Protein AF-A0A815P5Z2-F1 (afdb_monomer_lite)

Secondary structure (DSSP, 8-state):
--EEEEEEEE--BTTB--EEEEEEEEESSTTPPPEEEEEEESPPTT-S-EEEE-BSSPPPTT---GGGG-SB--TT------TTS-TTSS-TTEEEEE-

Organism: NCBI:txid392033

Sequence (99 aa):
MRTWVARADLHADSSSLPAGTLIFTQADFLGSPVRVTGTLINLIPNTKYHGFHVHMFGLPNGEWNCSKAGDHWNPYSTIHGDRYDSIERRHVGDLGNIW

pLDDT: mean 91.66, std 5.92, range [67.69, 98.0]

InterPro domains:
  IPR001424 Superoxide dismutase, copper/zinc binding domain [PF00080] (20-98)
  IPR024134 Superoxide dismutase (Cu/Zn) / superoxide dismutase copper chaperone [PTHR10003] (19-98)
  IPR036423 Superoxide dismutase-like, copper/zinc binding domain superfamily [G3DSA:2.60.40.200] (3-99)
  IPR036423 Superoxide dismutase-like, copper/zinc binding domain superfamily [SSF49329] (4-98)

Foldseek 3Di:
DDKDKDKDWACDDPVAHKTWMKIWIFDPDPPTDIDIDIDIPRDDPPDFDAWFFQAPDDAPVPRNPVPVSHHGQAPPPADDDAPPDDPRHHGPGGDHTDD

Radius of gyration: 14.54 Å; chains: 1; bounding box: 34×31×35 Å

Structure (mmCIF, N/CA/C/O backbone):
data_AF-A0A815P5Z2-F1
#
_entry.id   AF-A0A815P5Z2-F1
#
loop_
_atom_site.group_PDB
_atom_site.id
_atom_site.type_symbol
_atom_site.label_atom_id
_atom_site.label_alt_id
_atom_site.label_comp_id
_atom_site.label_asym_id
_atom_site.label_entity_id
_atom_site.label_seq_id
_atom_site.pdbx_PDB_ins_code
_atom_site.Cartn_x
_atom_site.Cartn_y
_atom_site.Cartn_z
_atom_site.occupancy
_atom_site.B_iso_or_equiv
_atom_site.auth_seq_id
_atom_site.auth_comp_id
_atom_site.auth_asym_id
_atom_site.auth_atom_id
_atom_site.pdbx_PDB_model_num
ATOM 1 N N . MET A 1 1 ? -14.232 -16.703 15.700 1.00 71.12 1 MET A N 1
ATOM 2 C CA . MET A 1 1 ? -14.059 -15.293 15.288 1.00 71.12 1 MET A CA 1
ATOM 3 C C . MET A 1 1 ? -13.814 -15.298 13.789 1.00 71.12 1 MET A C 1
ATOM 5 O O . MET A 1 1 ? -13.027 -16.128 13.349 1.00 71.12 1 MET A O 1
ATOM 9 N N . ARG A 1 2 ? -14.552 -14.508 13.001 1.00 87.06 2 ARG A N 1
ATOM 10 C CA . ARG A 1 2 ? -14.362 -14.458 11.542 1.00 87.06 2 ARG A CA 1
ATOM 11 C C . ARG A 1 2 ? -13.173 -13.549 11.214 1.00 87.06 2 ARG A C 1
ATOM 13 O O . ARG A 1 2 ? -12.831 -12.669 12.004 1.00 87.06 2 ARG A O 1
ATOM 20 N N . THR A 1 3 ? -12.540 -13.781 10.072 1.00 93.44 3 THR A N 1
ATOM 21 C C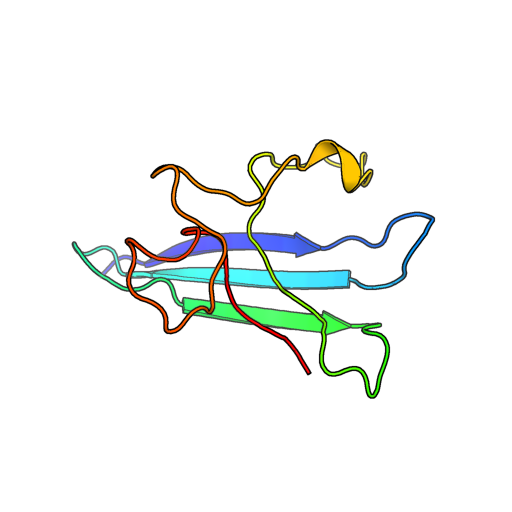A . THR A 1 3 ? -11.452 -12.948 9.555 1.00 93.44 3 THR A CA 1
ATOM 22 C C . THR A 1 3 ? -11.809 -12.549 8.137 1.00 93.44 3 THR A C 1
ATOM 24 O O . THR A 1 3 ? -12.052 -13.410 7.294 1.00 93.44 3 THR A O 1
ATOM 27 N N . TRP A 1 4 ? -11.852 -11.246 7.892 1.00 95.44 4 TRP A N 1
ATOM 28 C CA . TRP A 1 4 ? -11.975 -10.684 6.558 1.00 95.44 4 TRP A CA 1
ATOM 29 C C . TRP A 1 4 ? -10.622 -10.766 5.867 1.00 95.44 4 TRP A C 1
ATOM 31 O O . TRP A 1 4 ? -9.595 -10.461 6.476 1.00 95.44 4 TRP A O 1
ATOM 41 N N . VAL A 1 5 ? -10.629 -11.203 4.611 1.00 96.50 5 VAL A N 1
ATOM 42 C CA . VAL A 1 5 ? -9.423 -11.357 3.800 1.00 96.50 5 VAL A CA 1
ATOM 43 C C . VAL A 1 5 ? -9.647 -10.668 2.463 1.00 96.50 5 VAL A C 1
ATOM 45 O O . VAL A 1 5 ? -10.618 -10.966 1.771 1.00 96.50 5 VAL A O 1
ATOM 48 N N . ALA A 1 6 ? -8.734 -9.776 2.097 1.00 95.88 6 ALA A N 1
ATOM 49 C CA . ALA A 1 6 ? -8.635 -9.217 0.757 1.00 95.88 6 ALA A CA 1
ATOM 50 C C . ALA A 1 6 ? -7.244 -9.505 0.185 1.00 95.88 6 ALA A C 1
ATOM 52 O O . ALA A 1 6 ? -6.254 -9.557 0.915 1.00 95.88 6 ALA A O 1
ATOM 53 N N . ARG A 1 7 ? -7.173 -9.706 -1.130 1.00 95.62 7 ARG A N 1
ATOM 54 C CA . ARG A 1 7 ? -5.933 -9.955 -1.867 1.00 95.62 7 ARG A CA 1
ATOM 55 C C . ARG A 1 7 ? -5.740 -8.851 -2.896 1.00 95.62 7 ARG A C 1
ATOM 57 O O . ARG A 1 7 ? -6.690 -8.498 -3.586 1.00 95.62 7 ARG A O 1
ATOM 64 N N . ALA A 1 8 ? -4.516 -8.352 -3.001 1.00 93.69 8 ALA A N 1
ATOM 65 C CA . ALA A 1 8 ? -4.084 -7.462 -4.066 1.00 93.69 8 ALA A CA 1
ATOM 66 C C . ALA A 1 8 ? -2.926 -8.120 -4.816 1.00 93.69 8 ALA A C 1
ATOM 68 O O . ALA A 1 8 ? -1.918 -8.478 -4.207 1.00 93.69 8 ALA A O 1
ATOM 69 N N . ASP A 1 9 ? -3.078 -8.276 -6.126 1.00 92.38 9 ASP A N 1
ATOM 70 C CA . ASP A 1 9 ? -2.009 -8.716 -7.013 1.00 92.38 9 ASP A CA 1
ATOM 71 C C . ASP A 1 9 ? -1.434 -7.485 -7.720 1.00 92.38 9 ASP A C 1
ATOM 73 O O . ASP A 1 9 ? -2.156 -6.709 -8.345 1.00 92.38 9 ASP A O 1
ATOM 77 N N . LEU A 1 10 ? -0.133 -7.271 -7.542 1.00 91.75 10 LEU A N 1
ATOM 78 C CA . LEU A 1 10 ? 0.609 -6.158 -8.108 1.00 91.75 10 LEU A CA 1
ATOM 79 C C . LEU A 1 10 ? 1.264 -6.622 -9.400 1.00 91.75 10 LEU A C 1
ATOM 81 O O . LEU A 1 10 ? 2.031 -7.590 -9.409 1.00 91.75 10 LEU A O 1
ATOM 85 N N . HIS A 1 11 ? 0.976 -5.897 -10.472 1.00 89.88 11 HIS A N 1
ATOM 86 C CA . HIS A 1 11 ? 1.468 -6.189 -11.805 1.00 89.88 11 HIS A CA 1
ATOM 87 C C . HIS A 1 11 ? 2.411 -5.088 -12.272 1.00 89.88 11 HIS A C 1
ATOM 89 O O . HIS A 1 11 ? 2.108 -3.904 -12.143 1.00 89.88 11 HIS A O 1
ATOM 95 N N . ALA A 1 12 ? 3.530 -5.515 -12.847 1.00 88.12 12 ALA A N 1
ATOM 96 C CA . ALA A 1 12 ? 4.422 -4.657 -13.603 1.00 88.12 12 ALA A CA 1
ATOM 97 C C . ALA A 1 12 ? 3.689 -4.046 -14.809 1.00 88.12 12 ALA A C 1
ATOM 99 O O . ALA A 1 12 ? 2.823 -4.689 -15.413 1.00 88.12 12 ALA A O 1
ATOM 100 N N . ASP A 1 13 ? 4.081 -2.833 -15.186 1.00 83.88 13 ASP A N 1
ATOM 101 C CA . ASP A 1 13 ? 3.644 -2.192 -16.423 1.00 83.88 13 ASP A CA 1
ATOM 102 C C . ASP A 1 13 ? 4.798 -2.112 -17.434 1.00 83.88 13 ASP A C 1
ATOM 104 O O . ASP A 1 13 ? 5.886 -2.646 -17.223 1.00 83.88 13 ASP A O 1
ATOM 108 N N . SER A 1 14 ? 4.580 -1.462 -18.576 1.00 83.25 14 SER A N 1
ATOM 109 C CA . SER A 1 14 ? 5.623 -1.335 -19.603 1.00 83.25 14 SER A CA 1
ATOM 110 C C . SER A 1 14 ? 6.817 -0.468 -19.177 1.00 83.25 14 SER A C 1
ATOM 112 O O . SER A 1 14 ? 7.812 -0.422 -19.896 1.00 83.25 14 SER A O 1
ATOM 114 N N . SER A 1 15 ? 6.710 0.258 -18.062 1.00 83.56 15 SER A N 1
ATOM 115 C CA . SER A 1 15 ? 7.704 1.220 -17.581 1.00 83.56 15 SER A CA 1
ATOM 116 C C . SER A 1 15 ? 8.504 0.729 -16.372 1.00 83.56 15 SER A C 1
ATOM 118 O O . SER A 1 15 ? 9.580 1.262 -16.100 1.00 83.56 15 SER A O 1
ATOM 120 N N . SER A 1 16 ? 8.020 -0.289 -15.652 1.00 85.25 16 SER A N 1
ATOM 121 C CA . SER A 1 16 ? 8.664 -0.799 -14.441 1.00 85.25 16 SER A CA 1
ATOM 122 C C . SER A 1 16 ? 8.386 -2.287 -14.203 1.00 85.25 16 SER A C 1
ATOM 124 O O . SER A 1 16 ? 7.398 -2.833 -14.672 1.00 85.25 16 SER A O 1
ATOM 126 N N . LEU A 1 17 ? 9.282 -2.953 -13.468 1.00 90.44 17 LEU A N 1
ATOM 127 C CA . LE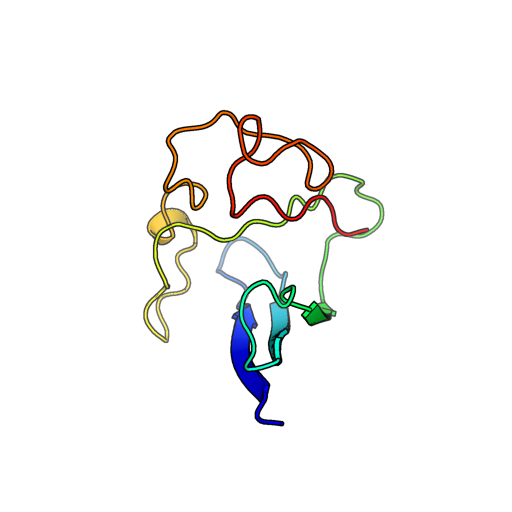U A 1 17 ? 9.234 -4.394 -13.183 1.00 90.44 17 LEU A CA 1
ATOM 128 C C . LEU A 1 17 ? 8.665 -4.836 -11.812 1.00 90.44 17 LEU A C 1
ATOM 130 O O . LEU A 1 17 ? 8.475 -6.051 -11.671 1.00 90.44 17 LEU A O 1
ATOM 134 N N . PRO A 1 18 ? 8.418 -3.965 -10.801 1.00 91.75 18 PRO A N 1
ATOM 135 C CA . PRO A 1 18 ? 7.846 -4.395 -9.527 1.00 91.75 18 PRO A CA 1
ATOM 136 C C . PRO A 1 18 ? 6.553 -5.194 -9.686 1.00 91.75 18 PRO A C 1
ATOM 138 O O . PRO A 1 18 ? 5.643 -4.804 -10.413 1.00 91.75 18 PRO A O 1
ATOM 141 N N . ALA A 1 19 ? 6.467 -6.310 -8.970 1.00 92.75 19 ALA A N 1
ATOM 142 C CA . ALA A 1 19 ? 5.289 -7.168 -8.953 1.00 92.75 19 ALA A CA 1
ATOM 143 C C . ALA A 1 19 ? 5.171 -7.883 -7.606 1.00 92.75 19 ALA A C 1
ATOM 145 O O . ALA A 1 19 ? 6.120 -7.911 -6.819 1.00 92.75 19 ALA A O 1
ATOM 146 N N . GLY A 1 20 ? 4.022 -8.496 -7.337 1.00 95.06 20 GLY A N 1
ATOM 147 C CA . GLY A 1 20 ? 3.859 -9.303 -6.136 1.00 95.06 20 GLY A CA 1
ATOM 148 C C . GLY A 1 20 ? 2.417 -9.563 -5.744 1.00 95.06 20 GLY A C 1
ATOM 149 O O . GLY A 1 20 ? 1.486 -9.279 -6.488 1.00 95.06 20 GLY A O 1
ATOM 150 N N . THR A 1 21 ? 2.242 -10.086 -4.537 1.00 97.12 21 THR A N 1
ATOM 151 C CA . THR A 1 21 ? 0.926 -10.341 -3.954 1.00 97.12 21 THR A CA 1
ATOM 152 C C . THR A 1 21 ? 0.928 -9.882 -2.510 1.00 97.12 21 THR A C 1
ATOM 154 O O . THR A 1 21 ? 1.817 -10.250 -1.739 1.00 97.12 21 THR A O 1
ATOM 157 N N . LEU A 1 22 ? -0.098 -9.125 -2.136 1.00 97.31 22 LEU A N 1
ATOM 158 C CA . LEU A 1 22 ? -0.381 -8.721 -0.768 1.00 97.31 22 LEU A CA 1
ATOM 159 C C . LEU A 1 22 ? -1.716 -9.293 -0.307 1.00 97.31 22 LEU A C 1
ATOM 161 O O . LEU A 1 22 ? -2.686 -9.369 -1.059 1.00 97.31 22 LEU A O 1
ATOM 165 N N . ILE A 1 23 ? -1.761 -9.657 0.966 1.00 97.94 23 ILE A N 1
ATOM 166 C CA . ILE A 1 23 ? -2.936 -10.138 1.674 1.00 97.94 23 ILE A CA 1
ATOM 167 C C . ILE A 1 23 ? -3.210 -9.178 2.823 1.00 97.94 23 ILE A C 1
ATOM 169 O O . ILE A 1 23 ? -2.347 -8.932 3.668 1.00 97.94 23 ILE A O 1
ATOM 173 N N . PHE A 1 24 ? -4.431 -8.664 2.849 1.00 97.06 24 PHE A N 1
ATOM 174 C CA . PHE A 1 24 ? -4.982 -7.839 3.907 1.00 97.06 24 PHE A CA 1
ATOM 175 C C . PHE A 1 24 ? -5.894 -8.724 4.743 1.00 97.06 24 PHE A C 1
ATOM 177 O O . PHE A 1 24 ? -6.826 -9.331 4.218 1.00 97.06 24 PHE A O 1
ATOM 184 N N . THR A 1 25 ? -5.628 -8.806 6.040 1.00 97.44 25 THR A N 1
ATOM 185 C CA . THR A 1 25 ? -6.462 -9.548 6.988 1.00 97.44 25 THR A CA 1
ATOM 186 C C . THR A 1 25 ? -6.939 -8.631 8.099 1.00 97.44 25 THR A C 1
ATOM 188 O O . THR A 1 25 ? -6.153 -7.837 8.614 1.00 97.44 25 THR A O 1
ATOM 191 N N . GLN A 1 26 ? -8.201 -8.758 8.494 1.00 96.69 26 GLN A N 1
ATOM 192 C CA . GLN A 1 26 ? -8.775 -8.023 9.620 1.00 96.69 26 GLN A CA 1
ATOM 193 C C . GLN A 1 26 ? -9.706 -8.949 10.397 1.00 96.69 26 GLN A C 1
ATOM 195 O O . GLN A 1 26 ? -10.510 -9.670 9.804 1.00 96.69 26 GLN A O 1
ATOM 200 N N . ALA A 1 27 ? -9.596 -8.972 11.724 1.00 96.06 27 ALA A N 1
ATOM 201 C CA . ALA A 1 27 ? -10.531 -9.751 12.525 1.00 96.06 27 ALA A CA 1
ATOM 202 C C . ALA A 1 27 ? -11.894 -9.046 12.583 1.00 96.06 27 ALA A C 1
ATOM 204 O O . ALA A 1 27 ? -11.974 -7.821 12.600 1.00 96.06 27 ALA A O 1
ATOM 205 N N . ASP A 1 28 ? -12.965 -9.836 12.610 1.00 92.75 28 ASP A N 1
ATOM 206 C CA . ASP A 1 28 ? -14.351 -9.364 12.565 1.00 92.75 28 ASP A CA 1
ATOM 207 C C . ASP A 1 28 ? -14.817 -8.838 13.935 1.00 92.75 28 ASP A C 1
ATOM 209 O O . ASP A 1 28 ? -15.659 -9.434 14.608 1.00 92.75 28 ASP A O 1
ATOM 213 N N . PHE A 1 29 ? -14.182 -7.759 14.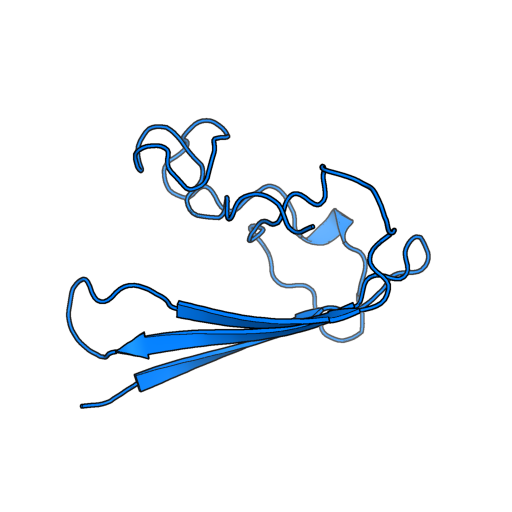396 1.00 91.50 29 PHE A N 1
ATOM 214 C CA . PHE A 1 29 ? -14.601 -6.969 15.550 1.00 91.50 29 PHE A CA 1
ATOM 215 C C . PHE A 1 29 ? -14.227 -5.493 15.365 1.00 91.50 29 PHE A C 1
ATOM 217 O O . PHE A 1 29 ? -13.250 -5.152 14.693 1.00 91.50 29 PHE A O 1
ATOM 224 N N . LEU A 1 30 ? -15.017 -4.606 15.976 1.00 88.81 30 LEU A N 1
ATOM 225 C CA . LEU A 1 30 ? -14.866 -3.160 15.829 1.00 88.81 30 LEU A CA 1
ATOM 226 C C . LEU A 1 30 ? -13.476 -2.694 16.285 1.00 88.81 30 LEU A C 1
ATOM 228 O O . LEU A 1 30 ? -13.028 -3.024 17.381 1.00 88.81 30 LEU A O 1
ATOM 232 N N . GLY A 1 31 ? -12.806 -1.911 15.440 1.00 87.19 31 GLY A N 1
ATOM 233 C CA . GLY A 1 31 ? -11.483 -1.359 15.735 1.00 87.19 31 GLY A CA 1
ATOM 234 C C . GLY A 1 31 ? -10.316 -2.334 15.549 1.00 87.19 31 GLY A C 1
ATOM 235 O O . GLY A 1 31 ? -9.182 -1.965 15.843 1.00 87.19 31 GLY A O 1
ATOM 236 N N . SER A 1 32 ? -10.550 -3.555 15.052 1.00 94.38 32 SER A N 1
ATOM 237 C CA . SER A 1 32 ? -9.456 -4.471 14.716 1.00 94.38 32 SER A CA 1
ATOM 238 C C . SER A 1 32 ? -8.532 -3.855 13.653 1.00 94.38 32 SER A C 1
ATOM 240 O O . SER A 1 32 ? -9.032 -3.363 12.636 1.00 94.38 32 SER A O 1
ATOM 242 N N . PRO A 1 33 ? -7.199 -3.866 13.835 1.00 93.44 33 PRO A N 1
ATOM 243 C CA . PRO A 1 33 ? -6.284 -3.351 12.827 1.00 93.44 33 PRO A CA 1
ATOM 244 C C . PRO A 1 33 ? -6.258 -4.256 11.592 1.00 93.44 33 PRO A C 1
ATOM 246 O O . PRO A 1 33 ? -6.435 -5.473 11.678 1.00 93.44 33 PRO A O 1
ATOM 249 N N . VAL A 1 34 ? -5.967 -3.662 10.438 1.00 94.25 34 VAL A N 1
ATOM 250 C CA . VAL A 1 34 ? -5.658 -4.422 9.225 1.00 94.25 34 VAL A CA 1
ATOM 251 C C . VAL A 1 34 ? -4.195 -4.849 9.276 1.00 94.25 34 VAL A C 1
ATOM 253 O O . VAL A 1 34 ? -3.296 -4.020 9.413 1.00 94.25 34 VAL A O 1
ATOM 256 N N . ARG A 1 35 ? -3.945 -6.150 9.138 1.00 95.50 35 ARG A N 1
ATOM 257 C CA . ARG A 1 35 ? -2.605 -6.700 8.929 1.00 95.50 35 ARG A CA 1
ATOM 258 C C . ARG A 1 35 ? -2.383 -6.924 7.440 1.00 95.50 35 ARG A C 1
ATOM 260 O O . ARG A 1 35 ? -3.166 -7.630 6.811 1.00 95.50 35 ARG A O 1
ATOM 267 N N . VAL A 1 36 ? -1.293 -6.370 6.917 1.00 95.75 36 VAL A N 1
ATOM 268 C CA . VAL A 1 36 ? -0.864 -6.530 5.522 1.00 95.75 36 VAL A CA 1
ATOM 269 C C . VAL A 1 36 ? 0.386 -7.400 5.488 1.00 95.75 36 VAL A C 1
ATOM 271 O O . VAL A 1 36 ? 1.360 -7.118 6.183 1.00 95.75 36 VAL A O 1
ATOM 274 N N . THR A 1 37 ? 0.360 -8.476 4.710 1.00 96.75 37 THR A N 1
ATOM 275 C CA . THR A 1 37 ? 1.508 -9.374 4.512 1.00 96.75 37 THR A CA 1
ATOM 276 C C . THR A 1 37 ? 1.585 -9.810 3.066 1.00 96.75 37 THR A C 1
ATOM 278 O O . THR A 1 37 ? 0.551 -9.961 2.426 1.00 96.75 37 THR A O 1
ATOM 281 N N . GLY A 1 38 ? 2.776 -10.104 2.564 1.00 95.88 38 GLY A N 1
ATOM 282 C CA . GLY A 1 38 ? 2.906 -10.625 1.215 1.00 95.88 38 GLY A CA 1
ATOM 283 C C . GLY A 1 38 ? 4.340 -10.651 0.733 1.00 95.88 38 GLY A C 1
ATOM 284 O O . GLY A 1 38 ? 5.278 -10.562 1.527 1.00 95.88 38 GLY A O 1
ATOM 285 N N . THR A 1 39 ? 4.492 -10.775 -0.577 1.00 96.00 39 THR A N 1
ATOM 286 C CA . THR A 1 39 ? 5.788 -10.832 -1.246 1.00 96.00 39 THR A CA 1
ATOM 287 C C . THR A 1 39 ? 5.784 -9.851 -2.399 1.00 96.00 39 THR A C 1
ATOM 289 O O . THR A 1 39 ? 4.875 -9.875 -3.226 1.00 96.00 39 THR A O 1
ATOM 292 N N . LEU A 1 40 ? 6.816 -9.014 -2.446 1.00 94.00 40 LEU A N 1
ATOM 293 C CA . LEU A 1 40 ? 7.132 -8.161 -3.581 1.00 94.00 40 LEU A CA 1
ATOM 294 C C . LEU A 1 40 ? 8.454 -8.628 -4.181 1.00 94.00 40 LEU A C 1
ATOM 296 O O . LEU A 1 40 ? 9.362 -9.041 -3.460 1.00 94.00 40 LEU A O 1
ATOM 300 N N . ILE A 1 41 ? 8.546 -8.571 -5.501 1.00 93.94 41 ILE A N 1
ATOM 301 C CA . ILE A 1 41 ? 9.718 -8.965 -6.277 1.00 93.94 41 ILE A CA 1
ATOM 302 C C . ILE A 1 41 ? 10.080 -7.858 -7.261 1.00 93.94 41 ILE A C 1
ATOM 304 O O . ILE A 1 41 ? 9.264 -6.987 -7.563 1.00 93.94 41 ILE A O 1
ATOM 308 N N . ASN A 1 42 ? 11.310 -7.914 -7.776 1.00 93.56 42 ASN A N 1
ATOM 309 C CA . ASN A 1 42 ? 11.834 -6.977 -8.776 1.00 93.56 42 ASN A CA 1
ATOM 310 C C . ASN A 1 42 ? 11.787 -5.503 -8.341 1.00 93.56 42 ASN A C 1
ATOM 312 O O . ASN A 1 42 ? 11.771 -4.599 -9.178 1.00 93.56 42 ASN A O 1
ATOM 316 N N . LEU A 1 43 ? 11.782 -5.255 -7.028 1.00 90.94 43 LEU A N 1
ATOM 317 C CA . LEU A 1 43 ? 12.039 -3.929 -6.489 1.00 90.94 43 LEU A CA 1
ATOM 318 C C . LEU A 1 43 ? 13.466 -3.526 -6.857 1.00 90.94 43 LEU A C 1
ATOM 320 O O . LEU A 1 43 ? 14.390 -4.341 -6.798 1.00 90.94 43 LEU A O 1
ATOM 324 N N . ILE A 1 44 ? 13.646 -2.261 -7.234 1.00 88.88 44 ILE A N 1
ATOM 325 C CA . ILE A 1 44 ? 14.981 -1.718 -7.487 1.00 88.88 44 ILE A CA 1
ATOM 326 C C . ILE A 1 44 ? 15.776 -1.836 -6.177 1.00 88.88 44 ILE A C 1
ATOM 328 O O . ILE A 1 44 ? 15.323 -1.299 -5.163 1.00 88.88 44 ILE A O 1
ATOM 332 N N . PRO A 1 45 ? 16.920 -2.540 -6.157 1.00 84.44 45 PRO A N 1
ATOM 333 C CA . PRO A 1 45 ? 17.677 -2.745 -4.930 1.00 84.44 45 PRO A CA 1
ATOM 334 C C . PRO A 1 45 ? 18.368 -1.452 -4.480 1.00 84.44 45 PRO A C 1
ATOM 336 O O . PRO A 1 45 ? 18.684 -0.584 -5.293 1.00 84.44 45 PRO A O 1
ATOM 339 N N . ASN A 1 46 ? 18.667 -1.355 -3.182 1.00 79.00 46 ASN A N 1
ATOM 340 C CA . ASN A 1 46 ? 19.449 -0.270 -2.571 1.00 79.00 46 ASN A CA 1
ATOM 341 C C . ASN A 1 46 ? 18.847 1.146 -2.699 1.00 79.00 46 ASN A C 1
ATOM 343 O O . ASN A 1 46 ? 19.571 2.133 -2.563 1.00 79.00 46 ASN A O 1
ATOM 347 N N . THR A 1 47 ? 17.535 1.271 -2.916 1.00 79.00 47 THR A N 1
ATOM 348 C CA . THR A 1 47 ? 16.819 2.550 -2.779 1.00 79.00 47 THR A CA 1
ATOM 349 C C . THR A 1 47 ? 16.072 2.602 -1.451 1.00 79.00 47 THR A C 1
ATOM 351 O O . THR A 1 47 ? 15.524 1.607 -0.992 1.00 79.00 47 THR A O 1
ATOM 354 N N . LYS A 1 48 ? 16.049 3.779 -0.820 1.00 67.69 48 LYS A N 1
ATOM 355 C CA . LYS A 1 48 ? 15.335 4.009 0.447 1.00 67.69 48 LYS A CA 1
ATOM 356 C C . LYS A 1 48 ? 13.877 4.442 0.251 1.00 67.69 48 LYS A C 1
ATOM 358 O O . LYS A 1 48 ? 13.222 4.790 1.229 1.00 67.69 48 LYS A O 1
ATOM 363 N N . TYR A 1 49 ? 13.397 4.491 -0.992 1.00 77.38 49 TYR A N 1
ATOM 364 C CA . TYR A 1 49 ? 12.259 5.336 -1.366 1.00 77.38 49 TYR A CA 1
ATOM 365 C C . TYR A 1 49 ? 11.128 4.601 -2.093 1.00 77.38 49 TYR A C 1
ATOM 367 O O . TYR A 1 49 ? 10.404 5.228 -2.864 1.00 77.38 49 TYR A O 1
ATOM 375 N N . HIS A 1 50 ? 10.941 3.294 -1.876 1.00 90.75 50 HIS A N 1
ATOM 376 C CA . HIS A 1 50 ? 9.729 2.623 -2.368 1.00 90.75 50 HIS A CA 1
ATOM 377 C C . HIS A 1 50 ? 8.542 2.984 -1.475 1.00 90.75 50 HIS A C 1
ATOM 379 O O . HIS A 1 50 ? 8.145 2.199 -0.612 1.00 90.75 50 HIS A O 1
ATOM 385 N N . GLY A 1 51 ? 8.013 4.193 -1.664 1.00 92.19 51 GLY A N 1
ATOM 386 C CA . GLY A 1 51 ? 6.787 4.641 -1.015 1.00 92.19 51 GLY A CA 1
ATOM 387 C C . GLY A 1 51 ? 5.627 3.755 -1.445 1.00 92.19 51 GLY A C 1
ATOM 388 O O . GLY A 1 51 ? 5.414 3.531 -2.637 1.00 92.19 51 GLY A O 1
ATOM 389 N N . PHE A 1 52 ? 4.899 3.224 -0.472 1.00 93.88 52 PHE A N 1
ATOM 390 C CA . PHE A 1 52 ? 3.838 2.265 -0.709 1.00 93.88 52 PHE A CA 1
ATOM 391 C C . PHE A 1 52 ? 2.497 2.837 -0.259 1.00 93.88 52 PHE A C 1
ATOM 393 O O . PHE A 1 52 ? 2.328 3.226 0.900 1.00 93.88 52 PHE A O 1
ATOM 400 N N . HIS A 1 53 ? 1.544 2.898 -1.190 1.00 95.31 53 HIS A N 1
ATOM 401 C CA . HIS A 1 53 ? 0.279 3.597 -0.988 1.00 95.31 53 HIS A CA 1
ATOM 402 C C . HIS A 1 53 ? -0.901 2.795 -1.537 1.00 95.31 53 HIS A C 1
ATOM 404 O O . HIS A 1 53 ? -0.796 2.121 -2.563 1.00 95.31 53 HIS A O 1
ATOM 410 N N . VAL A 1 54 ? -2.051 2.911 -0.876 1.00 95.94 54 VAL A N 1
ATOM 411 C CA . VAL A 1 54 ? -3.346 2.575 -1.480 1.00 95.94 54 VAL A CA 1
ATOM 412 C C . VAL A 1 54 ? -3.816 3.789 -2.275 1.00 95.94 54 VAL A C 1
ATOM 414 O O . VAL A 1 54 ? -3.885 4.887 -1.727 1.00 95.94 54 VAL A O 1
ATOM 417 N N . HIS A 1 55 ? -4.145 3.595 -3.548 1.00 95.75 55 HIS A N 1
ATOM 418 C CA . HIS A 1 55 ? -4.672 4.640 -4.427 1.00 95.75 55 HIS A CA 1
ATOM 419 C C . HIS A 1 55 ? -6.208 4.631 -4.473 1.00 95.75 55 HIS A C 1
ATOM 421 O O . HIS A 1 55 ? -6.850 3.680 -4.023 1.00 95.75 55 HIS A O 1
ATOM 427 N N . MET A 1 56 ? -6.802 5.707 -4.994 1.00 94.38 56 MET A N 1
ATOM 428 C CA . MET A 1 56 ? -8.258 5.909 -5.016 1.00 94.38 56 MET A CA 1
ATOM 429 C C . MET A 1 56 ? -9.023 4.874 -5.849 1.00 94.38 56 MET A C 1
ATOM 431 O O . MET A 1 56 ? -10.154 4.531 -5.498 1.00 94.38 56 MET A O 1
ATOM 435 N N . PHE A 1 57 ? -8.435 4.389 -6.944 1.00 92.25 57 PHE A N 1
ATOM 436 C CA . PHE A 1 57 ? -9.112 3.507 -7.891 1.00 92.25 57 PHE A CA 1
ATOM 437 C C . PHE A 1 57 ? -8.376 2.181 -8.068 1.00 92.25 57 PHE A C 1
ATOM 439 O O . PHE A 1 57 ? -7.152 2.129 -8.181 1.00 92.25 57 PHE A O 1
ATOM 446 N N . GLY A 1 58 ? -9.150 1.096 -8.141 1.00 87.81 58 GLY A N 1
ATOM 447 C CA . GLY A 1 58 ? -8.650 -0.190 -8.614 1.00 87.81 58 GLY A CA 1
ATOM 448 C C . GLY A 1 58 ? -8.452 -0.166 -10.128 1.00 87.81 58 GLY A C 1
ATOM 449 O O . GLY A 1 58 ? -9.256 0.421 -10.855 1.00 87.81 58 GLY A O 1
ATOM 450 N N . LEU A 1 59 ? -7.399 -0.824 -10.607 1.00 88.19 59 LEU A N 1
ATOM 451 C CA . LEU A 1 59 ? -7.173 -0.996 -12.039 1.00 88.19 59 LEU A CA 1
ATOM 452 C C . LEU A 1 59 ? -7.997 -2.183 -12.567 1.00 88.19 59 LEU A C 1
ATOM 454 O O . LEU A 1 59 ? -8.028 -3.231 -11.916 1.00 88.19 59 LEU A O 1
ATOM 458 N N . PRO A 1 60 ? -8.664 -2.056 -13.729 1.00 83.25 60 PRO A N 1
ATOM 459 C CA . PRO A 1 60 ? -9.323 -3.186 -14.370 1.00 83.25 60 PRO A CA 1
ATOM 460 C C . PRO A 1 60 ? -8.317 -4.288 -14.719 1.00 83.25 60 PRO A C 1
ATOM 462 O O . PRO A 1 60 ? -7.183 -4.010 -15.113 1.00 83.25 60 PRO A O 1
ATOM 465 N N . ASN A 1 61 ? -8.747 -5.548 -14.636 1.00 80.56 61 ASN A N 1
ATOM 466 C CA . ASN A 1 61 ? -7.909 -6.685 -15.015 1.00 80.56 61 ASN A CA 1
ATOM 467 C C . ASN A 1 61 ? -7.402 -6.536 -16.456 1.00 80.56 61 ASN A C 1
ATOM 469 O O . ASN A 1 61 ? -8.194 -6.398 -17.386 1.00 80.56 61 ASN A O 1
ATOM 473 N N . GLY A 1 62 ? -6.082 -6.613 -16.633 1.00 79.44 62 GLY A N 1
ATOM 474 C CA . GLY A 1 62 ? -5.438 -6.473 -17.942 1.00 79.44 62 GLY A CA 1
ATOM 475 C C . GLY A 1 62 ? -5.153 -5.028 -18.364 1.00 79.44 62 GLY A C 1
ATOM 476 O O . GLY A 1 62 ? -4.487 -4.830 -19.376 1.00 79.44 62 GLY A O 1
ATOM 477 N N . GLU A 1 63 ? -5.577 -4.027 -17.584 1.00 84.94 63 GLU A N 1
ATOM 478 C CA . GLU A 1 63 ? -5.239 -2.615 -17.785 1.00 84.94 63 GLU A CA 1
ATOM 479 C C . GLU A 1 63 ? -4.303 -2.109 -16.680 1.00 84.94 63 GLU A C 1
ATOM 481 O O . GLU A 1 63 ? -4.695 -1.361 -15.787 1.00 84.94 63 GLU A O 1
ATOM 486 N N . TRP A 1 64 ? -3.025 -2.472 -16.764 1.00 85.12 64 TRP A N 1
ATOM 487 C CA . TRP A 1 64 ? -2.009 -2.124 -15.759 1.00 85.12 64 TRP A CA 1
ATOM 488 C C . TRP A 1 64 ? -1.422 -0.718 -15.926 1.00 85.12 64 TRP A C 1
ATOM 490 O O . TRP A 1 64 ? -0.267 -0.473 -15.603 1.00 85.12 64 TRP A O 1
ATOM 500 N N . ASN A 1 65 ? -2.202 0.227 -16.456 1.00 87.50 65 ASN A N 1
ATOM 501 C CA . ASN A 1 65 ? -1.763 1.616 -16.533 1.00 87.50 65 ASN A CA 1
ATOM 502 C C . ASN A 1 65 ? -1.880 2.266 -15.148 1.00 87.50 65 ASN A C 1
ATOM 504 O O . ASN A 1 65 ? -2.954 2.739 -14.767 1.00 87.50 65 ASN A O 1
ATOM 508 N N . CYS A 1 66 ? -0.762 2.316 -14.423 1.00 87.81 66 CYS A N 1
ATOM 509 C CA . CYS A 1 66 ? -0.683 2.827 -13.056 1.00 87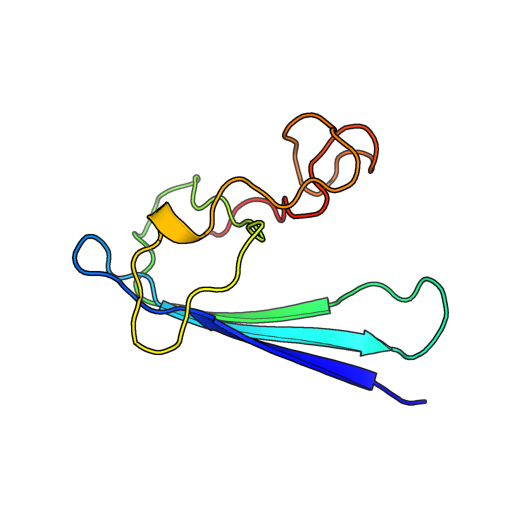.81 66 CYS A CA 1
ATOM 510 C C . CYS A 1 66 ? -1.207 4.264 -12.908 1.00 87.81 66 CYS A C 1
ATOM 512 O O . CYS A 1 66 ? -1.782 4.600 -11.875 1.00 87.81 66 CYS A O 1
ATOM 514 N N . SER A 1 67 ? -1.103 5.104 -13.945 1.00 87.50 67 SER A N 1
ATOM 515 C CA . SER A 1 67 ? -1.614 6.482 -13.908 1.00 87.50 67 SER A CA 1
ATOM 516 C C . SER A 1 67 ? -3.135 6.564 -13.733 1.00 87.50 67 SER A C 1
ATOM 518 O O . SER A 1 67 ? -3.642 7.599 -13.309 1.00 87.50 67 SER A O 1
ATOM 520 N N . LYS A 1 68 ? -3.881 5.487 -14.026 1.00 90.94 68 LYS A N 1
ATOM 521 C CA . LYS A 1 68 ? -5.335 5.422 -13.803 1.00 90.94 68 LYS A CA 1
ATOM 522 C C . LYS A 1 68 ? -5.725 5.134 -12.349 1.00 90.94 68 LYS A C 1
ATOM 524 O O . LYS A 1 68 ? -6.902 5.254 -12.022 1.00 90.94 68 LYS A O 1
ATOM 529 N N . ALA A 1 69 ? -4.776 4.778 -11.479 1.00 91.75 69 ALA A N 1
ATOM 530 C CA . ALA A 1 69 ? -5.057 4.524 -10.065 1.00 91.75 69 ALA A CA 1
ATOM 531 C C . ALA A 1 69 ? -5.493 5.802 -9.312 1.00 91.75 69 ALA A C 1
ATOM 533 O O . ALA A 1 69 ? -6.144 5.717 -8.271 1.00 91.75 69 ALA A O 1
ATOM 534 N N . GLY A 1 70 ? -5.203 6.984 -9.874 1.00 94.00 70 GLY A N 1
ATOM 535 C CA . GLY A 1 70 ? -5.535 8.283 -9.287 1.00 94.00 70 GLY A CA 1
ATOM 536 C C . GLY A 1 70 ? -4.578 8.675 -8.162 1.00 94.00 70 GLY A C 1
ATOM 537 O O . GLY A 1 70 ? -3.477 8.134 -8.063 1.00 94.00 70 GLY A O 1
ATOM 538 N N . ASP A 1 71 ? -5.001 9.610 -7.314 1.00 96.12 71 ASP A N 1
ATOM 539 C CA . ASP A 1 71 ? -4.218 10.058 -6.160 1.00 96.12 71 ASP A CA 1
ATOM 540 C C . ASP A 1 71 ? -4.186 8.996 -5.043 1.00 96.12 71 ASP A C 1
ATOM 542 O O . ASP A 1 71 ? -4.800 7.925 -5.133 1.00 96.12 71 ASP A O 1
ATOM 546 N N . HIS A 1 72 ? -3.459 9.287 -3.963 1.00 96.94 72 HIS A N 1
ATOM 547 C CA . HIS A 1 72 ? -3.469 8.457 -2.760 1.00 96.94 72 HIS A CA 1
ATOM 548 C C . HIS A 1 72 ? -4.877 8.444 -2.151 1.00 96.94 72 HIS A C 1
ATOM 550 O O . HIS A 1 72 ? -5.585 9.453 -2.142 1.00 96.94 72 HIS A O 1
ATOM 556 N N . TRP A 1 73 ? -5.289 7.308 -1.592 1.00 96.94 73 TRP A N 1
ATOM 557 C CA . TRP A 1 73 ? -6.586 7.193 -0.941 1.00 96.94 73 TRP A CA 1
ATOM 558 C C . TRP A 1 73 ? -6.648 8.066 0.322 1.00 96.94 73 TRP A C 1
ATOM 560 O O . TRP A 1 73 ? -6.079 7.743 1.371 1.00 96.94 73 TRP A O 1
ATOM 570 N N . ASN A 1 74 ? -7.370 9.182 0.200 1.00 97.12 74 ASN A N 1
ATOM 571 C CA . ASN A 1 74 ? -7.474 10.232 1.206 1.00 97.12 74 ASN A CA 1
ATOM 572 C C . ASN A 1 74 ? -8.944 10.628 1.469 1.00 97.12 74 ASN A C 1
ATOM 574 O O . ASN A 1 74 ? -9.393 11.692 1.043 1.00 97.12 74 ASN A O 1
ATOM 578 N N . PRO A 1 75 ? -9.727 9.784 2.166 1.00 95.94 75 PRO A N 1
ATOM 579 C CA . PRO A 1 75 ? -11.144 10.051 2.424 1.00 95.94 75 PRO A CA 1
ATOM 580 C C . PRO A 1 75 ? -11.399 11.224 3.387 1.00 95.94 75 PRO A C 1
ATOM 582 O O . PRO A 1 75 ? -12.537 11.667 3.506 1.00 95.94 75 PRO A O 1
ATOM 585 N N . TYR A 1 76 ? -10.368 11.715 4.081 1.00 96.25 76 TYR A N 1
ATOM 586 C CA . TYR A 1 76 ? -10.483 12.767 5.097 1.00 96.25 76 TYR A CA 1
ATOM 587 C C . TYR A 1 76 ? -9.819 14.086 4.686 1.00 96.25 76 TYR A C 1
ATOM 589 O O . TYR A 1 76 ? -9.720 14.993 5.510 1.00 96.25 76 TYR A O 1
ATOM 597 N N . SER A 1 77 ? -9.379 14.205 3.428 1.00 96.12 77 SER A N 1
ATOM 598 C CA . SER A 1 77 ? -8.734 15.409 2.884 1.00 96.12 77 SER A CA 1
ATOM 599 C C . SER A 1 77 ? -7.567 15.917 3.743 1.00 96.12 77 SER A C 1
ATOM 601 O O . SER A 1 77 ? -7.414 17.116 3.973 1.00 96.12 77 SER A O 1
ATOM 603 N N . THR A 1 78 ? -6.751 14.994 4.243 1.00 97.25 78 THR A N 1
ATOM 604 C CA . THR A 1 78 ? -5.553 15.280 5.039 1.00 97.25 78 THR A CA 1
ATOM 605 C C . THR A 1 78 ? -4.339 15.526 4.141 1.00 97.25 78 THR A C 1
ATOM 607 O O . THR A 1 78 ? -4.418 15.401 2.920 1.00 97.25 78 THR A O 1
ATOM 610 N N . ILE A 1 79 ? -3.209 15.902 4.739 1.00 97.38 79 ILE A N 1
ATOM 611 C CA . ILE A 1 79 ? -1.922 15.995 4.034 1.00 97.38 79 ILE A CA 1
ATOM 612 C C . ILE A 1 79 ? -1.267 14.613 3.904 1.00 97.38 79 ILE A C 1
ATOM 614 O O . ILE A 1 79 ? -1.562 13.719 4.695 1.00 97.38 79 ILE A O 1
ATOM 618 N N . HIS A 1 80 ? -0.343 14.461 2.952 1.00 96.69 80 HIS A N 1
ATOM 619 C CA . HIS A 1 80 ? 0.540 13.293 2.880 1.00 96.69 80 HIS A CA 1
ATOM 620 C C . HIS A 1 80 ? 1.421 13.200 4.137 1.00 96.69 80 HIS A C 1
ATOM 622 O O . HIS A 1 80 ? 1.894 14.232 4.624 1.00 96.69 80 HIS A O 1
ATOM 628 N N . GLY A 1 81 ? 1.659 11.984 4.636 1.00 95.25 81 GLY A N 1
ATOM 629 C CA . GLY A 1 81 ? 2.445 11.762 5.852 1.00 95.25 81 GLY A CA 1
ATOM 630 C C . GLY A 1 81 ? 3.041 10.359 5.964 1.00 95.25 81 GLY A C 1
ATOM 631 O O . GLY A 1 81 ? 2.885 9.515 5.081 1.00 95.25 81 GLY A O 1
ATOM 632 N N . ASP A 1 82 ? 3.741 10.112 7.070 1.00 93.31 82 ASP A N 1
ATOM 633 C CA . ASP A 1 82 ? 4.278 8.792 7.398 1.00 93.31 82 ASP A CA 1
ATOM 634 C C . ASP A 1 82 ? 3.188 7.903 8.021 1.00 93.31 82 ASP A C 1
ATOM 636 O O . ASP A 1 82 ? 2.235 8.379 8.636 1.00 93.31 82 ASP A O 1
ATOM 640 N N . ARG A 1 83 ? 3.331 6.579 7.918 1.00 92.75 83 ARG A N 1
ATOM 641 C CA . ARG A 1 83 ? 2.394 5.618 8.524 1.00 92.75 83 ARG A CA 1
ATOM 642 C C . ARG A 1 83 ? 2.259 5.753 10.047 1.00 92.75 83 ARG A C 1
ATOM 644 O O . ARG A 1 83 ? 1.282 5.257 10.609 1.00 92.75 83 ARG A O 1
ATOM 651 N N . TYR A 1 84 ? 3.249 6.353 10.710 1.00 93.62 84 TYR A N 1
ATOM 652 C CA . TYR A 1 84 ? 3.247 6.619 12.148 1.00 93.62 84 TYR A CA 1
ATOM 653 C C . TYR A 1 84 ? 2.615 7.964 12.529 1.00 93.62 84 TYR A C 1
ATOM 655 O O . TYR A 1 84 ? 2.382 8.194 13.717 1.00 93.62 84 TYR A O 1
ATOM 663 N N . ASP A 1 85 ? 2.320 8.830 11.557 1.00 96.25 85 ASP A N 1
ATOM 664 C CA . ASP A 1 85 ? 1.610 10.078 11.817 1.00 96.25 85 ASP A CA 1
ATOM 665 C C . ASP A 1 85 ? 0.156 9.807 12.230 1.00 96.25 85 ASP A C 1
ATOM 667 O O . ASP A 1 85 ? -0.447 8.769 11.916 1.00 96.25 85 ASP A O 1
ATOM 671 N N . SER A 1 86 ? -0.423 10.762 12.964 1.00 94.88 86 SER A N 1
ATOM 672 C CA . SER A 1 86 ? -1.822 10.680 13.383 1.00 94.88 86 SER A CA 1
ATOM 673 C C . SER A 1 86 ? -2.755 10.664 12.169 1.00 94.88 86 SER A C 1
ATOM 675 O O . SER A 1 86 ? -2.405 11.147 11.091 1.00 94.88 86 SER A O 1
ATOM 677 N N . ILE A 1 87 ? -3.964 10.121 12.330 1.00 90.75 87 ILE A N 1
ATOM 678 C CA . ILE A 1 87 ? -4.914 9.963 11.216 1.00 90.75 87 ILE A CA 1
ATOM 679 C C . ILE A 1 87 ? -5.318 11.307 10.586 1.00 90.75 87 ILE A C 1
ATOM 681 O O . ILE A 1 87 ? -5.696 11.351 9.423 1.00 90.75 87 ILE A O 1
ATOM 685 N N . GLU A 1 88 ? -5.181 12.407 11.326 1.00 94.81 88 GLU A N 1
ATOM 686 C CA . GLU A 1 88 ? -5.436 13.775 10.871 1.00 94.81 88 GLU A CA 1
ATOM 687 C C . GLU A 1 88 ? -4.272 14.374 10.058 1.00 94.81 88 GLU A C 1
ATOM 689 O O . GLU A 1 88 ? -4.424 15.440 9.460 1.00 94.81 88 GLU A O 1
ATOM 694 N N . ARG A 1 89 ? -3.096 13.729 10.044 1.00 96.25 89 ARG A N 1
ATOM 695 C CA . ARG A 1 89 ? -1.853 14.245 9.437 1.00 96.25 89 ARG A CA 1
ATOM 696 C C . ARG A 1 89 ? -1.216 13.318 8.397 1.00 96.25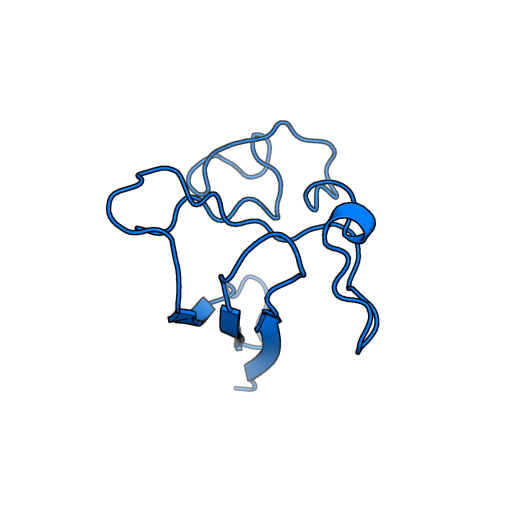 89 ARG A C 1
ATOM 698 O O . ARG A 1 89 ? -0.069 13.541 8.029 1.00 96.25 89 ARG A O 1
ATOM 705 N N . ARG A 1 90 ? -1.950 12.321 7.907 1.00 97.50 90 ARG A N 1
ATOM 706 C CA . ARG A 1 90 ? -1.534 11.454 6.794 1.00 97.50 90 ARG A CA 1
ATOM 707 C C . ARG A 1 90 ? -2.732 11.037 5.963 1.00 97.50 90 ARG A C 1
ATOM 709 O O . ARG A 1 90 ? -3.849 10.996 6.491 1.00 97.50 90 ARG A O 1
ATOM 716 N N . HIS A 1 91 ? -2.524 10.625 4.717 1.00 98.00 91 HIS A N 1
ATOM 717 C CA . HIS A 1 91 ? -3.584 9.913 4.014 1.00 98.00 91 HIS A CA 1
ATOM 718 C C . HIS A 1 91 ? -3.805 8.549 4.671 1.00 98.00 91 HIS A C 1
ATOM 720 O O . HIS A 1 91 ? -2.868 7.907 5.159 1.00 98.00 91 HIS A O 1
ATOM 726 N N . VAL A 1 92 ? -5.045 8.054 4.649 1.00 95.56 92 VAL A N 1
ATOM 727 C CA . VAL A 1 92 ? -5.349 6.720 5.194 1.00 95.56 92 VAL A CA 1
ATOM 728 C C . VAL A 1 92 ? -4.564 5.643 4.442 1.00 95.56 92 VAL A C 1
ATOM 730 O O . VAL A 1 92 ? -4.093 4.691 5.066 1.00 95.56 92 VAL A O 1
ATOM 733 N N . GLY A 1 93 ? -4.384 5.836 3.131 1.00 95.94 93 GLY A N 1
ATOM 734 C CA . GLY A 1 93 ? -3.631 4.954 2.249 1.00 95.94 93 GLY A CA 1
ATOM 735 C C . GLY A 1 93 ? -2.106 5.047 2.334 1.00 95.94 93 GLY A C 1
ATOM 736 O O . GLY A 1 93 ? -1.467 4.252 1.655 1.00 95.94 93 GLY A O 1
ATOM 737 N N . ASP A 1 94 ? -1.510 5.949 3.124 1.00 96.69 94 ASP A N 1
ATOM 738 C CA . ASP A 1 94 ? -0.048 6.050 3.241 1.00 96.69 94 ASP A CA 1
ATOM 739 C C . ASP A 1 94 ? 0.507 4.932 4.152 1.00 96.69 94 ASP A C 1
ATOM 741 O O . ASP A 1 94 ? 0.262 4.925 5.361 1.00 96.69 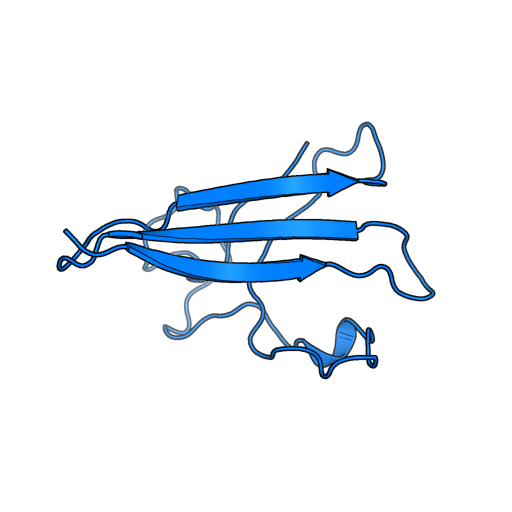94 ASP A O 1
ATOM 745 N N . LEU A 1 95 ? 1.237 3.959 3.579 1.00 94.56 95 LEU A N 1
ATOM 746 C CA . LEU A 1 95 ? 1.730 2.762 4.292 1.00 94.56 95 LEU A CA 1
ATOM 747 C C . LEU A 1 95 ? 3.232 2.813 4.627 1.00 94.56 95 LEU A C 1
ATOM 749 O O . LEU A 1 95 ? 3.747 1.911 5.294 1.00 94.56 95 LEU A O 1
ATOM 753 N N . GLY A 1 96 ? 3.922 3.882 4.225 1.00 92.69 96 GLY A N 1
ATOM 754 C CA . GLY A 1 96 ? 5.356 4.082 4.440 1.00 92.69 96 GLY A CA 1
ATOM 755 C C . GLY A 1 96 ? 6.222 3.449 3.347 1.00 92.69 96 GLY A C 1
ATOM 756 O O . GLY A 1 96 ? 5.751 3.179 2.246 1.00 92.69 96 GLY A O 1
ATOM 757 N N . ASN A 1 97 ? 7.504 3.232 3.654 1.00 91.44 97 ASN A N 1
ATOM 758 C CA . ASN A 1 97 ? 8.490 2.729 2.693 1.00 91.44 97 ASN A CA 1
ATOM 759 C C . ASN A 1 97 ? 8.761 1.223 2.831 1.00 91.44 97 ASN A C 1
ATOM 761 O O . ASN A 1 97 ? 8.735 0.667 3.933 1.00 91.44 97 ASN A O 1
ATOM 765 N N . ILE A 1 98 ? 9.091 0.600 1.698 1.00 88.75 98 ILE A N 1
ATOM 766 C CA . ILE A 1 98 ? 9.623 -0.765 1.579 1.00 88.75 98 ILE A CA 1
ATOM 767 C C . ILE A 1 98 ? 11.108 -0.684 1.183 1.00 88.75 98 ILE A C 1
ATOM 769 O O . ILE A 1 98 ? 11.509 0.233 0.462 1.00 88.75 98 ILE A O 1
ATOM 773 N N . TRP A 1 99 ? 11.926 -1.618 1.676 1.00 82.19 99 TRP A N 1
ATOM 774 C CA . TRP A 1 99 ? 13.392 -1.618 1.556 1.00 82.19 99 TRP A CA 1
ATOM 775 C C . TRP A 1 99 ? 13.903 -2.912 0.933 1.00 82.19 99 TRP A C 1
ATOM 777 O O . TRP A 1 99 ? 13.338 -3.977 1.277 1.00 82.19 99 TRP A O 1
#